Protein AF-A0A2N1XUG9-F1 (afdb_monomer)

Foldseek 3Di:
DDPVVVVVVVVVVVCVVCVVVVVVVVVVVCVVCVVVVVVLQPDFPDWDQDPNDTDTDGRPVVVVVVVVVVVVVPDDVVVVVVCVVPVVVVVD

Mean predicted aligned error: 8.3 Å

Secondary structure (DSSP, 8-state):
--THHHHHHHHHHHHHHHHHHHHHHHHHHHHH-HHHHHHHHH-EEEEEEETTEEEEEEHHHHHHHHHHHHHHHTS-HHHHHHHHH-GGGG--

pLDDT: mean 87.68, std 8.54, range [51.25, 97.0]

Sequence (92 aa):
MIPAKHWVEALTHTIHRHFIWIIITSYFIAALLPGFGIWIREVELGSIVLFQNKIAIFFPPLMLSLLLFNAGLGVKTKELTQLAHKPLVLLT

Radius of gyration: 19.68 Å; Cα contacts (8 Å, |Δi|>4): 37; chains: 1; bounding box: 44×45×47 Å

Solvent-accessible surface area (backbone atoms only — not comparable to full-atom values): 5455 Å² total; per-residue (Å²): 137,65,76,68,57,60,55,54,52,53,49,51,52,51,48,65,76,40,43,68,61,52,51,54,50,49,53,52,50,41,70,77,39,50,67,60,58,53,52,49,58,68,39,67,81,48,70,48,79,53,96,91,40,77,47,74,40,36,44,56,66,51,54,50,50,52,51,51,49,54,52,57,70,69,52,56,64,68,59,56,55,50,41,73,76,42,60,67,70,79,80,112

Structure (mmCIF, N/CA/C/O backbone):
data_AF-A0A2N1XUG9-F1
#
_entry.id   AF-A0A2N1XUG9-F1
#
loop_
_atom_site.group_PDB
_atom_site.id
_atom_site.type_symbol
_atom_site.label_atom_id
_atom_site.label_alt_id
_atom_site.label_comp_id
_atom_site.label_asym_id
_atom_site.label_entity_id
_atom_site.label_seq_id
_atom_site.pdbx_PDB_ins_code
_atom_site.Cartn_x
_atom_site.Cartn_y
_atom_site.Cartn_z
_atom_site.occupancy
_atom_site.B_iso_or_equiv
_atom_site.auth_seq_id
_atom_site.auth_comp_id
_atom_site.auth_asym_id
_atom_site.auth_atom_id
_atom_site.pdbx_PDB_model_num
ATOM 1 N N . MET A 1 1 ? 25.943 -17.643 -1.906 1.00 51.25 1 MET A N 1
ATOM 2 C CA . MET A 1 1 ? 24.792 -17.592 -2.837 1.00 51.25 1 MET A CA 1
ATOM 3 C C . MET A 1 1 ? 23.587 -18.139 -2.076 1.00 51.25 1 MET A C 1
ATOM 5 O O . MET A 1 1 ? 23.649 -19.285 -1.662 1.00 51.25 1 MET A O 1
ATOM 9 N N . ILE A 1 2 ? 22.603 -17.302 -1.720 1.00 58.09 2 ILE A N 1
ATOM 10 C CA . ILE A 1 2 ? 21.610 -17.616 -0.669 1.00 58.09 2 ILE A CA 1
ATOM 11 C C . ILE A 1 2 ? 20.319 -18.151 -1.316 1.00 58.09 2 ILE A C 1
ATOM 13 O O . ILE A 1 2 ? 19.737 -17.430 -2.128 1.00 58.09 2 ILE A O 1
ATOM 17 N N . PRO A 1 3 ? 19.833 -19.355 -0.956 1.00 61.69 3 PRO A N 1
ATOM 18 C CA . PRO A 1 3 ? 18.662 -19.987 -1.582 1.00 61.69 3 PRO A CA 1
ATOM 19 C C . PRO A 1 3 ? 17.384 -19.138 -1.499 1.00 61.69 3 PRO A C 1
ATOM 21 O O . PRO A 1 3 ? 16.539 -19.215 -2.384 1.00 61.69 3 PRO A O 1
ATOM 24 N N . ALA A 1 4 ? 17.266 -18.264 -0.494 1.00 68.62 4 ALA A N 1
ATOM 25 C CA . ALA A 1 4 ? 16.142 -17.340 -0.335 1.00 68.62 4 ALA A CA 1
ATOM 26 C C . ALA A 1 4 ? 15.977 -16.353 -1.507 1.00 68.62 4 ALA A C 1
ATOM 28 O O . ALA A 1 4 ? 14.857 -15.943 -1.806 1.00 68.62 4 ALA A O 1
ATOM 29 N N . LYS A 1 5 ? 17.067 -15.992 -2.201 1.00 74.44 5 LYS A N 1
ATOM 30 C CA . LYS A 1 5 ? 17.029 -14.986 -3.272 1.00 74.44 5 LYS A CA 1
ATOM 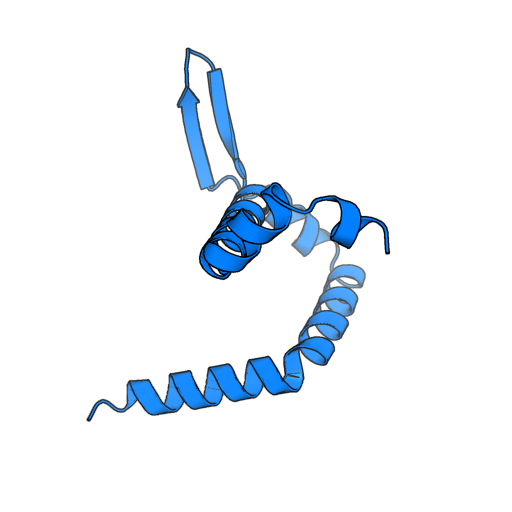31 C C . LYS A 1 5 ? 16.167 -15.442 -4.458 1.00 74.44 5 LYS A C 1
ATOM 33 O O . LYS A 1 5 ? 15.362 -14.666 -4.957 1.00 74.44 5 LYS A O 1
ATOM 38 N N . HIS A 1 6 ? 16.269 -16.716 -4.845 1.00 78.25 6 HIS A N 1
ATOM 39 C CA . HIS A 1 6 ? 15.512 -17.260 -5.979 1.00 78.25 6 HIS A CA 1
ATOM 40 C C . HIS A 1 6 ? 14.010 -17.371 -5.700 1.00 78.25 6 HIS A C 1
ATOM 42 O O . HIS A 1 6 ? 13.205 -17.120 -6.593 1.00 78.25 6 HIS A O 1
ATOM 48 N N . TRP A 1 7 ? 13.613 -17.684 -4.462 1.00 85.38 7 TRP A N 1
ATOM 49 C CA . TRP A 1 7 ? 12.196 -17.759 -4.094 1.00 85.38 7 TRP A CA 1
ATOM 50 C C . TRP A 1 7 ? 11.529 -16.385 -4.088 1.00 85.38 7 TRP A C 1
ATOM 52 O O . TRP A 1 7 ? 10.413 -16.252 -4.582 1.00 85.38 7 TRP 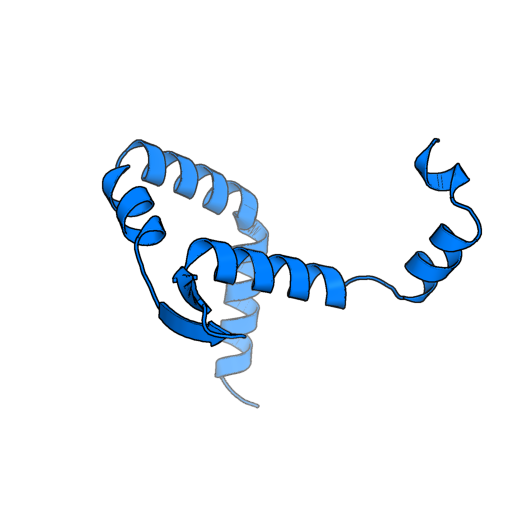A O 1
ATOM 62 N N . VAL A 1 8 ? 12.219 -15.351 -3.594 1.0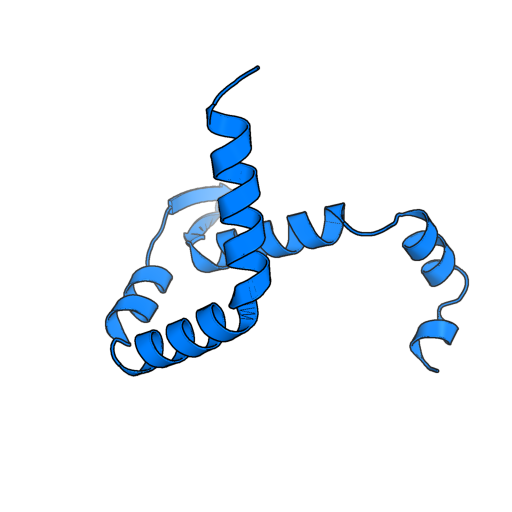0 89.44 8 VAL A N 1
ATOM 63 C CA . VAL A 1 8 ? 11.699 -13.974 -3.603 1.00 89.44 8 VAL A CA 1
ATOM 64 C C . VAL A 1 8 ? 11.559 -13.446 -5.032 1.00 89.44 8 VAL A C 1
ATOM 66 O O . VAL A 1 8 ? 10.543 -12.832 -5.358 1.00 89.44 8 VAL A O 1
ATOM 69 N N . GLU A 1 9 ? 12.538 -13.717 -5.898 1.00 87.50 9 GLU A N 1
ATOM 70 C CA . GLU A 1 9 ? 12.493 -13.334 -7.315 1.00 87.50 9 GLU A CA 1
ATOM 71 C C . GLU A 1 9 ? 11.337 -14.037 -8.046 1.00 87.50 9 GLU A C 1
ATOM 73 O O . GLU A 1 9 ? 10.530 -13.378 -8.706 1.00 87.50 9 GLU A O 1
ATOM 78 N N . ALA A 1 10 ? 11.192 -15.354 -7.867 1.00 87.50 10 ALA A N 1
ATOM 79 C CA . ALA A 1 10 ? 10.112 -16.130 -8.476 1.00 87.50 10 ALA A CA 1
ATOM 80 C C . ALA A 1 10 ? 8.721 -15.693 -7.983 1.00 87.50 10 ALA A C 1
ATOM 82 O O . ALA A 1 10 ? 7.780 -15.573 -8.776 1.00 87.50 10 ALA A O 1
ATOM 83 N N . LEU A 1 11 ? 8.589 -15.418 -6.684 1.00 90.31 11 LEU A N 1
ATOM 84 C CA . LEU A 1 11 ? 7.339 -14.973 -6.072 1.00 90.31 11 LEU A CA 1
ATOM 85 C C . LEU A 1 11 ? 6.962 -13.567 -6.548 1.00 90.31 11 LEU A C 1
ATOM 87 O O . LEU A 1 11 ? 5.836 -13.357 -6.995 1.00 90.31 11 LEU A O 1
ATOM 91 N N . THR A 1 12 ? 7.919 -12.636 -6.567 1.00 91.19 12 THR A N 1
ATOM 92 C CA . THR A 1 12 ? 7.721 -11.283 -7.115 1.00 91.19 12 THR A CA 1
ATOM 93 C C . THR A 1 12 ? 7.288 -11.336 -8.577 1.00 91.19 12 THR A C 1
ATOM 95 O O . THR A 1 12 ? 6.306 -10.696 -8.951 1.00 91.19 12 THR A O 1
ATOM 98 N N . HIS A 1 13 ? 7.967 -12.140 -9.401 1.00 90.94 13 HIS A N 1
AT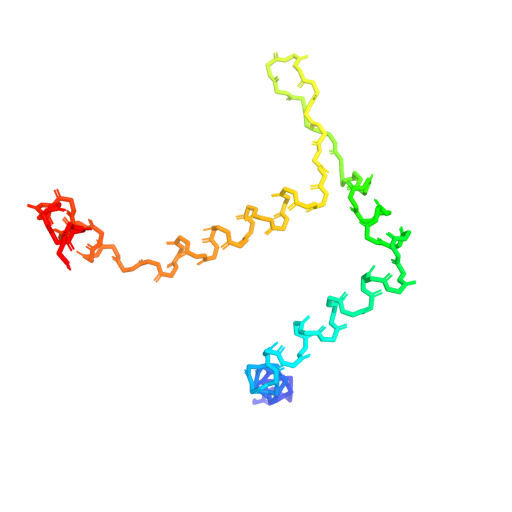OM 99 C CA . HIS A 1 13 ? 7.625 -12.295 -10.814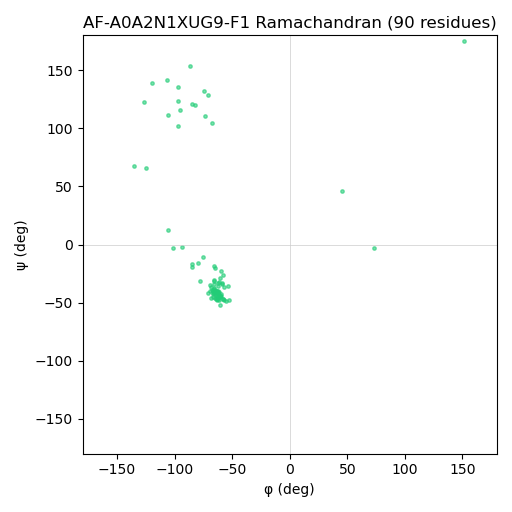 1.00 90.94 13 HIS A CA 1
ATOM 100 C C . HIS A 1 13 ? 6.212 -12.868 -11.003 1.00 90.94 13 HIS A C 1
ATOM 102 O O . HIS A 1 13 ? 5.449 -12.404 -11.851 1.00 90.94 13 HIS A O 1
ATOM 108 N N . THR A 1 14 ? 5.828 -13.846 -10.180 1.00 91.62 14 THR A N 1
ATOM 109 C CA . THR A 1 14 ? 4.497 -14.466 -10.234 1.00 91.62 14 THR A CA 1
ATOM 110 C C . THR A 1 14 ? 3.397 -13.489 -9.832 1.00 91.62 14 THR A C 1
ATOM 112 O O . THR A 1 14 ? 2.388 -13.399 -10.537 1.00 91.62 14 THR A O 1
ATOM 115 N N . ILE A 1 15 ? 3.603 -12.736 -8.746 1.00 93.19 15 ILE A N 1
ATOM 116 C CA . ILE A 1 15 ? 2.671 -11.699 -8.286 1.00 93.19 15 ILE A CA 1
ATOM 117 C C . ILE A 1 15 ? 2.528 -10.618 -9.352 1.00 93.19 15 ILE A C 1
ATOM 119 O O . ILE A 1 15 ? 1.407 -10.265 -9.699 1.00 93.19 15 ILE A O 1
ATOM 123 N N . HIS A 1 16 ? 3.638 -10.128 -9.909 1.00 92.12 16 HIS A N 1
ATOM 124 C CA . HIS A 1 16 ? 3.602 -9.079 -10.926 1.00 92.12 16 HIS A CA 1
ATOM 125 C C . HIS A 1 16 ? 2.859 -9.542 -12.187 1.00 92.12 16 HIS A C 1
ATOM 127 O O . HIS A 1 16 ? 2.011 -8.820 -12.708 1.00 92.12 16 HIS A O 1
ATOM 133 N N . ARG A 1 17 ? 3.092 -10.786 -12.630 1.00 93.94 17 ARG A N 1
ATOM 134 C CA . ARG A 1 17 ? 2.414 -11.367 -13.799 1.00 93.94 17 ARG A CA 1
ATOM 135 C C . ARG A 1 17 ? 0.906 -11.558 -13.600 1.00 93.94 17 ARG A C 1
ATOM 137 O O . ARG A 1 17 ? 0.155 -11.411 -14.559 1.00 93.94 17 ARG A O 1
ATOM 144 N N . HIS A 1 18 ? 0.457 -11.880 -12.387 1.00 95.44 18 HIS A N 1
ATOM 145 C CA . HIS A 1 18 ? -0.959 -12.139 -12.084 1.00 95.44 18 HIS A CA 1
ATOM 146 C C . HIS A 1 18 ? -1.634 -11.001 -11.312 1.00 95.44 18 HIS A C 1
ATOM 148 O O . HIS A 1 18 ? -2.745 -11.177 -10.819 1.00 95.44 18 HIS A O 1
ATOM 154 N N . PHE A 1 19 ? -0.997 -9.832 -11.219 1.00 93.31 19 PHE A N 1
ATOM 155 C CA . PHE A 1 19 ? -1.415 -8.740 -10.341 1.00 93.31 19 PHE A CA 1
ATOM 156 C C . PHE A 1 19 ? -2.884 -8.347 -10.533 1.00 93.31 19 PHE A C 1
ATOM 158 O O . PHE A 1 19 ? -3.648 -8.293 -9.572 1.00 93.31 19 PHE A O 1
ATOM 165 N N . ILE A 1 20 ? -3.307 -8.162 -11.786 1.00 95.44 20 ILE A N 1
ATOM 166 C CA . ILE A 1 20 ? -4.689 -7.797 -12.116 1.00 95.44 20 ILE A CA 1
ATOM 167 C C . ILE A 1 20 ? -5.678 -8.898 -11.711 1.00 95.44 20 ILE A C 1
ATOM 169 O O . ILE A 1 20 ? -6.706 -8.606 -11.106 1.00 95.44 20 ILE A O 1
ATOM 173 N N . TRP A 1 21 ? -5.358 -10.166 -11.975 1.00 96.31 21 TRP A N 1
ATOM 174 C CA . TRP A 1 21 ? -6.212 -11.296 -11.595 1.00 96.31 21 TRP A CA 1
ATOM 175 C C . TRP A 1 21 ? -6.333 -11.456 -10.079 1.00 96.31 21 TRP A C 1
ATOM 177 O O . TRP A 1 21 ? -7.424 -11.732 -9.574 1.00 96.31 21 TRP A O 1
ATOM 187 N N . ILE A 1 22 ? -5.239 -11.231 -9.351 1.00 95.44 2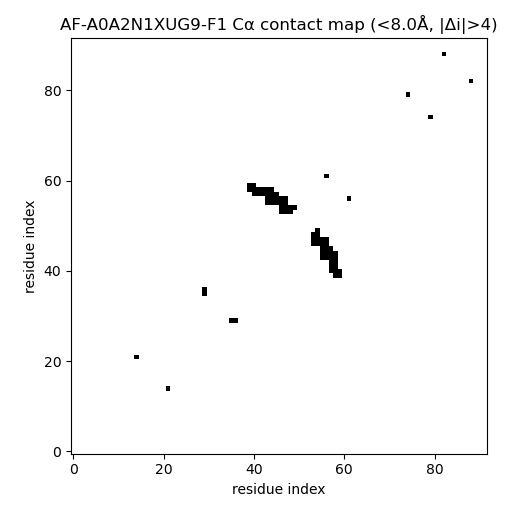2 ILE A N 1
ATOM 188 C CA . ILE A 1 22 ? -5.229 -11.220 -7.885 1.00 95.44 22 ILE A CA 1
ATOM 189 C C . ILE A 1 22 ? -6.151 -10.110 -7.367 1.00 95.44 22 ILE A C 1
ATOM 191 O O . ILE A 1 22 ? -6.973 -10.369 -6.489 1.00 95.44 22 ILE A O 1
ATOM 195 N N . ILE A 1 23 ? -6.070 -8.901 -7.936 1.00 94.94 23 ILE A N 1
ATOM 196 C CA . ILE A 1 23 ? -6.944 -7.781 -7.558 1.00 94.94 23 ILE A CA 1
ATOM 197 C C . ILE A 1 23 ? -8.411 -8.131 -7.802 1.00 94.94 23 ILE A C 1
ATOM 199 O O . ILE A 1 23 ? -9.215 -8.018 -6.881 1.00 94.94 23 ILE A O 1
ATOM 203 N N . ILE A 1 24 ? -8.758 -8.584 -9.008 1.00 97.00 24 ILE A N 1
ATOM 204 C CA . ILE A 1 24 ? -10.140 -8.939 -9.361 1.00 97.00 24 ILE A CA 1
ATOM 205 C C . ILE A 1 24 ? -10.688 -9.974 -8.376 1.00 97.00 24 ILE A C 1
ATOM 207 O O . ILE A 1 24 ? -11.764 -9.790 -7.809 1.00 97.00 24 ILE A O 1
ATOM 211 N N . THR A 1 25 ? -9.919 -11.030 -8.115 1.00 95.50 25 THR A N 1
ATOM 212 C CA . THR A 1 25 ? -10.317 -12.093 -7.185 1.00 95.50 25 THR A CA 1
ATOM 213 C C . THR A 1 25 ? -10.495 -11.558 -5.763 1.00 95.50 25 THR A C 1
ATOM 215 O O . THR A 1 25 ? -11.462 -11.913 -5.097 1.00 95.50 25 THR A O 1
ATOM 218 N N . SER A 1 26 ? -9.618 -10.657 -5.311 1.00 92.56 26 SER A N 1
ATOM 219 C CA . SER A 1 26 ? -9.739 -10.000 -4.005 1.00 92.56 26 SER A CA 1
ATOM 220 C C . SER A 1 26 ? -11.044 -9.204 -3.876 1.00 92.56 26 SER A C 1
ATOM 222 O O . SER A 1 26 ? -11.736 -9.322 -2.867 1.00 92.56 26 SER A O 1
ATOM 224 N N . TYR A 1 27 ? -11.444 -8.466 -4.919 1.00 92.75 27 TYR A N 1
ATOM 225 C CA . TYR A 1 27 ? -12.729 -7.756 -4.938 1.00 92.75 27 TYR A CA 1
ATOM 226 C C . TYR A 1 27 ? -13.925 -8.711 -4.880 1.00 92.75 27 TYR A C 1
ATOM 228 O O . TYR A 1 27 ? -14.869 -8.460 -4.131 1.00 92.75 27 TYR A O 1
ATOM 236 N N . PHE A 1 28 ? -13.879 -9.8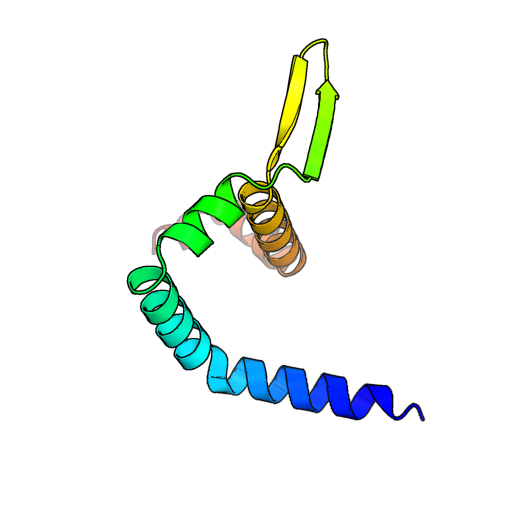27 -5.616 1.00 96.06 28 PHE A N 1
ATOM 237 C CA . PHE A 1 28 ? -14.916 -10.859 -5.522 1.00 96.06 28 PHE A CA 1
ATOM 238 C C . PHE A 1 28 ? -14.999 -11.455 -4.114 1.00 96.06 28 PHE A C 1
ATOM 240 O O . PHE A 1 28 ? -16.092 -11.570 -3.564 1.00 96.06 28 PHE A O 1
ATOM 247 N N . ILE A 1 29 ? -13.861 -11.780 -3.496 1.00 94.00 29 ILE A N 1
ATOM 248 C CA . ILE A 1 29 ? -13.816 -12.288 -2.119 1.00 94.00 29 ILE A CA 1
ATOM 249 C C . ILE A 1 29 ? -14.396 -11.256 -1.146 1.00 94.00 29 ILE A C 1
ATOM 251 O O . ILE A 1 29 ? -15.201 -11.621 -0.295 1.00 94.00 29 ILE A O 1
ATOM 255 N N . ALA A 1 30 ? -14.046 -9.975 -1.289 1.00 90.81 30 ALA A N 1
ATOM 256 C CA . ALA A 1 30 ? -14.576 -8.907 -0.444 1.00 90.81 30 ALA A CA 1
ATOM 257 C C . ALA A 1 30 ? -16.101 -8.745 -0.583 1.00 90.81 30 ALA A C 1
ATOM 259 O O . ALA A 1 30 ? -16.777 -8.479 0.409 1.00 90.81 30 ALA A O 1
ATOM 260 N N . ALA A 1 31 ? -16.650 -8.950 -1.785 1.00 93.06 31 ALA A N 1
ATOM 261 C CA . ALA A 1 31 ? -18.093 -8.939 -2.014 1.00 93.06 31 ALA A CA 1
ATOM 262 C C . ALA A 1 31 ? -18.804 -10.136 -1.356 1.00 93.06 31 ALA A C 1
ATOM 264 O O . ALA A 1 31 ? -19.908 -9.983 -0.836 1.00 93.06 31 ALA A O 1
ATOM 265 N N . LEU A 1 32 ? -18.172 -11.316 -1.353 1.00 96.25 32 LEU A N 1
ATOM 266 C CA . LEU A 1 32 ? -18.715 -12.528 -0.727 1.00 96.25 32 LEU A CA 1
ATOM 267 C C . LEU A 1 32 ? -18.555 -12.535 0.802 1.00 96.25 32 LEU A C 1
ATOM 269 O O . LEU A 1 32 ? -19.389 -13.099 1.507 1.00 96.25 32 LEU A O 1
ATOM 273 N N . LEU A 1 33 ? -17.492 -11.914 1.318 1.00 94.44 33 LEU A N 1
ATOM 274 C CA . LEU A 1 33 ? -17.128 -11.877 2.737 1.00 94.44 33 LEU A CA 1
ATOM 275 C C . LEU A 1 33 ? -16.982 -10.426 3.232 1.00 94.44 33 LEU A C 1
ATOM 277 O O . LEU A 1 33 ? -15.889 -10.013 3.638 1.00 94.44 33 LEU A O 1
ATOM 281 N N . PRO A 1 34 ? -18.073 -9.639 3.264 1.00 89.06 34 PRO A N 1
ATOM 282 C CA . PRO A 1 34 ? -18.006 -8.226 3.637 1.00 89.06 34 PRO A CA 1
ATOM 283 C C . PRO A 1 34 ? -17.512 -8.025 5.075 1.00 89.06 34 PRO A C 1
ATOM 285 O O . PRO A 1 34 ? -16.781 -7.076 5.355 1.00 89.06 34 PRO A O 1
ATOM 288 N N . GLY A 1 35 ? -17.847 -8.950 5.983 1.00 91.94 35 GLY A N 1
ATOM 289 C CA . GLY A 1 35 ? -17.429 -8.893 7.385 1.00 91.94 35 GLY A CA 1
ATOM 290 C C . GLY A 1 35 ? -15.909 -8.881 7.565 1.00 91.94 35 GLY A C 1
ATOM 291 O O . GLY A 1 35 ? -15.411 -8.189 8.446 1.00 91.94 35 GLY A O 1
ATOM 292 N N . PHE A 1 36 ? -15.160 -9.564 6.693 1.00 88.50 36 PHE A N 1
ATOM 293 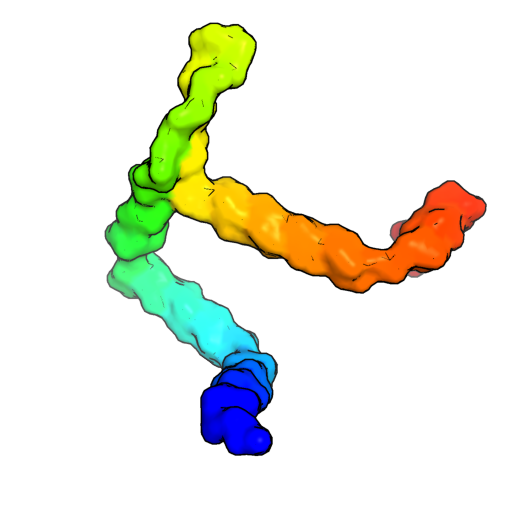C CA . PHE A 1 36 ? -13.696 -9.551 6.743 1.00 88.50 36 PHE A CA 1
ATOM 294 C C . PHE A 1 36 ? -13.127 -8.164 6.412 1.00 88.50 36 PHE A C 1
ATOM 296 O O . PHE A 1 36 ? -12.224 -7.680 7.092 1.00 88.50 36 PHE A O 1
ATOM 303 N N . GLY A 1 37 ? -13.696 -7.490 5.408 1.00 86.62 37 GLY A N 1
ATOM 304 C CA . GLY A 1 37 ? -13.297 -6.130 5.041 1.00 86.62 37 GLY A CA 1
ATOM 305 C C . GLY A 1 37 ? -13.618 -5.101 6.128 1.00 86.62 37 GLY A C 1
ATOM 306 O O . GLY A 1 37 ? -12.801 -4.222 6.404 1.00 86.62 37 GLY A O 1
ATOM 307 N N . ILE A 1 38 ? -14.777 -5.233 6.783 1.00 89.81 38 ILE A N 1
ATOM 308 C CA . ILE A 1 38 ? -15.148 -4.377 7.920 1.00 89.81 38 ILE A CA 1
ATOM 309 C C . ILE A 1 38 ? -14.231 -4.634 9.119 1.00 89.81 38 ILE A C 1
ATOM 311 O O . ILE A 1 38 ? -13.734 -3.678 9.706 1.00 89.81 38 ILE A O 1
ATOM 315 N N . TRP A 1 39 ? -13.922 -5.898 9.419 1.00 91.69 39 TRP A N 1
ATOM 316 C CA . TRP A 1 39 ? -13.009 -6.246 10.506 1.00 91.69 39 TRP A CA 1
ATOM 317 C C . TRP A 1 39 ? -11.633 -5.593 10.329 1.00 91.69 39 TRP A C 1
ATOM 319 O O . TRP A 1 39 ? -11.160 -4.926 11.243 1.00 91.69 39 TRP A O 1
ATOM 329 N N . ILE A 1 40 ? -11.031 -5.680 9.133 1.00 89.44 40 ILE A N 1
ATOM 330 C CA . ILE A 1 40 ? -9.739 -5.032 8.829 1.00 89.44 40 ILE A CA 1
ATOM 331 C C . ILE A 1 40 ? -9.790 -3.518 9.062 1.00 89.44 40 ILE A C 1
ATOM 333 O O . ILE A 1 40 ? -8.805 -2.919 9.500 1.00 89.44 40 ILE A O 1
ATOM 337 N N . ARG A 1 41 ? -10.927 -2.882 8.764 1.00 88.56 41 ARG A N 1
ATOM 338 C CA . ARG A 1 41 ? -11.096 -1.436 8.930 1.00 88.56 41 ARG A CA 1
ATOM 339 C C . ARG A 1 41 ? -11.031 -1.004 10.396 1.00 88.56 41 ARG A C 1
ATOM 341 O O . ARG A 1 41 ? -10.581 0.107 10.667 1.00 88.56 41 ARG A O 1
ATOM 348 N N . GLU A 1 42 ? -11.455 -1.870 11.305 1.00 90.69 42 GLU A N 1
ATOM 349 C CA . GLU A 1 42 ? -11.517 -1.611 12.746 1.00 90.69 42 GLU A CA 1
ATOM 350 C C . GLU A 1 42 ? -10.260 -2.072 13.497 1.00 90.69 42 GLU A C 1
ATOM 352 O O . GLU A 1 42 ? -10.143 -1.831 14.697 1.00 90.69 42 GLU A O 1
ATOM 357 N N . VAL A 1 43 ? -9.288 -2.687 12.810 1.00 92.06 43 VAL A N 1
ATOM 358 C CA . VAL A 1 43 ? -8.008 -3.065 13.421 1.00 92.06 43 VAL A CA 1
ATOM 359 C C . VAL A 1 43 ? -7.217 -1.806 13.790 1.00 92.06 43 VAL A C 1
ATOM 361 O O . VAL A 1 43 ? -6.620 -1.142 12.936 1.00 92.06 43 VAL A O 1
ATOM 364 N N . GLU A 1 44 ? -7.202 -1.499 15.086 1.00 90.56 44 GLU A N 1
ATOM 365 C CA . GLU A 1 44 ? -6.339 -0.495 15.701 1.00 90.56 44 GLU A CA 1
ATOM 366 C C . GLU A 1 44 ? -4.971 -1.118 16.020 1.00 90.56 44 GLU A C 1
ATOM 368 O O . GLU A 1 44 ? -4.866 -2.092 16.764 1.00 90.56 44 GLU A O 1
ATOM 373 N N . LEU A 1 45 ? -3.906 -0.555 15.447 1.00 89.50 45 LEU A N 1
ATOM 374 C CA . LEU A 1 45 ? -2.523 -0.975 15.703 1.00 89.50 45 LEU A CA 1
ATOM 375 C C . LEU A 1 45 ? -1.931 -0.311 16.954 1.00 89.50 45 LEU A C 1
ATOM 377 O O . LEU A 1 45 ? -0.908 -0.752 17.474 1.00 89.50 45 LEU A O 1
ATOM 381 N N . GLY A 1 46 ? -2.566 0.759 17.423 1.00 88.56 46 GLY A N 1
ATOM 382 C CA . GLY A 1 46 ? -2.204 1.492 18.624 1.00 88.56 46 GLY A CA 1
ATOM 383 C C . GLY A 1 46 ? -2.601 2.958 18.523 1.00 88.56 46 GLY A C 1
ATOM 384 O O . GLY A 1 46 ? -3.030 3.433 17.474 1.00 88.56 46 GLY A O 1
ATOM 385 N N . SER A 1 47 ? -2.406 3.698 19.609 1.00 87.88 47 SER A N 1
ATOM 386 C CA . SER A 1 47 ? -2.700 5.129 19.669 1.00 87.88 47 SER A CA 1
ATOM 387 C C . SER A 1 47 ? -1.443 5.928 19.992 1.00 87.88 47 SER A C 1
ATOM 389 O O . SER A 1 47 ? -0.683 5.540 20.881 1.00 87.88 47 SER A O 1
ATOM 391 N N . ILE A 1 48 ? -1.258 7.071 19.337 1.00 88.75 48 ILE A N 1
ATOM 392 C CA . ILE A 1 48 ? -0.225 8.054 19.682 1.00 88.75 48 ILE A CA 1
ATOM 393 C C . ILE A 1 48 ? -0.870 9.270 20.345 1.00 88.75 48 ILE A C 1
ATOM 395 O O . ILE A 1 48 ? -1.952 9.700 19.951 1.00 88.75 48 ILE A O 1
ATOM 399 N N . VAL A 1 49 ? -0.220 9.834 21.362 1.00 87.44 49 VAL A N 1
ATOM 400 C CA . VAL A 1 49 ? -0.653 11.097 21.973 1.00 87.44 49 VAL A CA 1
ATOM 401 C C . VAL A 1 49 ? 0.127 12.227 21.315 1.00 87.44 49 VAL A C 1
ATOM 403 O O . VAL A 1 49 ? 1.348 12.291 21.449 1.00 87.44 49 VAL A O 1
ATOM 406 N N . LEU A 1 50 ? -0.566 13.119 20.613 1.00 88.06 50 LEU A N 1
ATOM 407 C CA . LEU A 1 50 ? 0.020 14.277 19.946 1.00 88.06 50 LEU A CA 1
ATOM 408 C C . LEU A 1 50 ? -0.709 15.547 20.396 1.00 88.06 50 LEU A C 1
ATOM 410 O O . LEU A 1 50 ? -1.924 15.634 20.255 1.00 88.06 50 LEU A O 1
ATOM 414 N N . PHE A 1 51 ? 0.020 16.521 20.955 1.00 81.12 51 PHE A N 1
ATOM 415 C CA . PHE A 1 51 ? -0.535 17.797 21.444 1.00 81.12 51 PHE A CA 1
ATOM 416 C C . PHE A 1 51 ? -1.819 17.637 22.284 1.00 81.12 51 PHE A C 1
ATOM 418 O O . PHE A 1 51 ? -2.791 18.352 22.081 1.00 81.12 51 PHE A O 1
ATOM 425 N N . GLN A 1 52 ? -1.814 16.686 23.227 1.00 82.62 52 GLN A N 1
ATOM 426 C CA . GLN A 1 52 ? -2.945 16.319 24.103 1.00 82.62 52 GLN A CA 1
ATOM 427 C C . GLN A 1 52 ? -4.105 15.548 23.439 1.00 82.62 52 GLN A C 1
ATOM 429 O O . GLN A 1 52 ? -4.985 15.072 24.154 1.00 82.62 52 GLN A O 1
ATOM 434 N N . ASN A 1 53 ? -4.070 15.303 22.126 1.00 82.94 53 ASN A N 1
ATOM 435 C CA . ASN A 1 53 ? -5.039 14.448 21.439 1.00 82.94 53 ASN A CA 1
ATOM 436 C C . ASN A 1 53 ? -4.503 13.026 21.242 1.00 82.94 53 ASN A C 1
ATOM 438 O O . ASN A 1 53 ? -3.366 12.822 20.818 1.00 82.94 53 ASN A O 1
ATOM 442 N N . LYS A 1 54 ? -5.346 12.023 21.507 1.00 84.75 54 LYS A N 1
ATOM 443 C CA . LYS A 1 54 ? -5.075 10.630 21.132 1.00 84.75 54 LYS A CA 1
ATOM 444 C C . LYS A 1 54 ? -5.468 10.417 19.674 1.00 84.75 54 LYS A C 1
ATOM 446 O O . LYS A 1 54 ? -6.630 10.586 19.319 1.00 84.75 54 LYS A O 1
ATOM 451 N N . ILE A 1 55 ? -4.506 10.033 18.848 1.00 88.56 55 ILE A N 1
ATOM 452 C CA . ILE A 1 55 ? -4.719 9.649 17.455 1.00 88.56 55 ILE A CA 1
ATOM 453 C C . ILE A 1 55 ? -4.583 8.130 17.388 1.00 88.56 55 ILE A C 1
ATOM 455 O O . ILE A 1 55 ? -3.493 7.595 17.592 1.00 88.56 55 ILE A O 1
ATOM 459 N N . ALA A 1 56 ? -5.692 7.440 17.131 1.00 88.75 56 ALA A N 1
ATOM 460 C CA . ALA A 1 56 ? -5.692 6.004 16.876 1.00 88.75 56 ALA A CA 1
ATOM 461 C C . ALA A 1 56 ? -5.152 5.721 15.467 1.00 88.75 56 ALA A C 1
ATOM 463 O O . ALA A 1 56 ? -5.553 6.354 14.485 1.00 88.75 56 ALA A O 1
ATOM 464 N N . ILE A 1 57 ? -4.225 4.774 15.371 1.00 90.50 57 ILE A N 1
ATOM 465 C CA . ILE A 1 57 ? -3.613 4.327 14.124 1.00 90.50 57 ILE A CA 1
ATOM 466 C C . ILE A 1 57 ? -4.360 3.078 13.673 1.00 90.50 57 ILE A C 1
ATOM 468 O O . ILE A 1 57 ? -4.141 1.980 14.182 1.00 90.50 57 ILE A O 1
ATOM 472 N N . PHE A 1 58 ? -5.236 3.256 12.692 1.00 93.12 58 PHE A N 1
ATOM 473 C CA . PHE A 1 58 ? -5.941 2.150 12.055 1.00 93.12 58 PHE A CA 1
ATOM 474 C C . PHE A 1 58 ? -5.125 1.549 10.911 1.00 93.12 58 PHE A C 1
ATOM 476 O O . PHE A 1 58 ? -4.326 2.230 10.257 1.00 93.12 58 PHE A O 1
ATOM 483 N N . PHE A 1 59 ? -5.372 0.271 10.635 1.00 92.50 59 PHE A N 1
ATOM 484 C CA . PHE A 1 59 ? -4.688 -0.473 9.581 1.00 92.50 59 PHE A CA 1
ATOM 485 C C . PHE A 1 59 ? -4.837 0.154 8.176 1.00 92.50 59 PHE A C 1
ATOM 487 O O . PHE A 1 59 ? -3.812 0.338 7.513 1.00 92.50 59 PHE A O 1
ATOM 494 N N . PRO A 1 60 ? -6.034 0.574 7.700 1.00 93.19 60 PRO A N 1
ATOM 495 C CA . PRO A 1 60 ? -6.166 1.090 6.333 1.00 93.19 60 PRO A CA 1
ATOM 496 C C . PRO A 1 60 ? -5.399 2.401 6.063 1.00 93.19 60 PRO A C 1
ATOM 498 O O . PRO A 1 60 ? -4.687 2.460 5.058 1.00 93.19 60 PRO A O 1
ATOM 501 N N . PRO A 1 61 ? -5.457 3.442 6.924 1.00 92.50 61 PRO A N 1
ATOM 502 C CA . PRO A 1 61 ? -4.622 4.634 6.761 1.00 92.50 61 PRO A CA 1
ATOM 503 C C . PRO A 1 61 ? -3.119 4.336 6.769 1.00 92.50 61 PRO A C 1
ATOM 505 O O . PRO A 1 61 ? -2.368 5.000 6.058 1.00 92.50 61 PRO A O 1
ATOM 508 N N . LEU A 1 62 ? -2.676 3.331 7.534 1.00 93.19 62 LEU A N 1
ATOM 509 C CA . LEU A 1 62 ? -1.276 2.908 7.561 1.00 93.19 62 LEU A CA 1
ATOM 510 C C . LEU A 1 62 ? -0.863 2.205 6.258 1.00 93.19 62 LEU A C 1
ATOM 512 O O . LEU A 1 62 ? 0.198 2.491 5.711 1.00 93.19 62 LEU A O 1
ATOM 516 N N . MET A 1 63 ? -1.710 1.335 5.706 1.00 93.50 63 MET A N 1
ATOM 517 C CA . MET A 1 63 ? -1.470 0.766 4.374 1.00 93.50 63 MET A CA 1
ATOM 518 C C . MET A 1 63 ? -1.393 1.863 3.309 1.00 93.50 63 MET A C 1
ATOM 520 O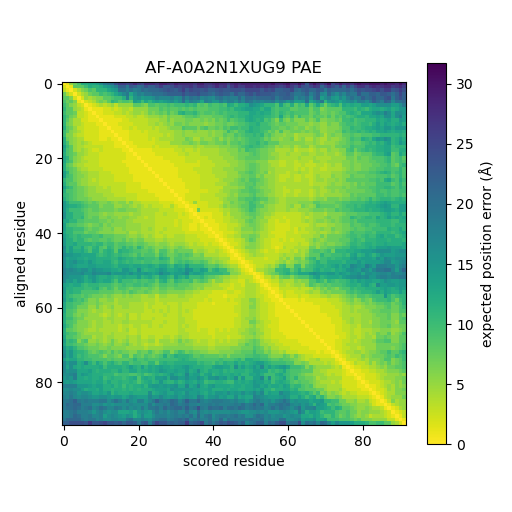 O . MET A 1 63 ? -0.493 1.850 2.470 1.00 93.50 63 MET A O 1
ATOM 524 N N . LEU A 1 64 ? -2.315 2.828 3.356 1.00 94.88 64 LEU A N 1
ATOM 525 C CA . LEU A 1 64 ? -2.336 3.953 2.428 1.00 94.88 64 LEU A CA 1
ATOM 526 C C . LEU A 1 64 ? -1.072 4.810 2.553 1.00 94.88 64 LEU A C 1
ATOM 528 O O . LEU A 1 64 ? -0.480 5.160 1.535 1.00 94.88 64 LEU A O 1
ATOM 532 N N . SER A 1 65 ? -0.630 5.126 3.773 1.00 94.44 65 SER A N 1
ATOM 533 C CA . SER A 1 65 ? 0.588 5.913 3.977 1.00 94.44 65 SER A CA 1
ATOM 534 C C . SER A 1 65 ? 1.824 5.182 3.454 1.00 94.44 65 SER A C 1
ATOM 536 O O . SER A 1 65 ? 2.648 5.808 2.794 1.00 94.44 65 SER A O 1
ATOM 538 N N . LEU A 1 66 ? 1.920 3.862 3.644 1.00 95.31 66 LEU A N 1
ATOM 539 C CA . LEU A 1 66 ? 2.991 3.040 3.075 1.00 95.31 66 LEU A CA 1
ATOM 540 C C . LEU A 1 66 ? 2.951 3.009 1.541 1.00 95.31 66 LEU A C 1
ATOM 542 O O . LEU A 1 66 ? 4.001 3.108 0.906 1.00 95.31 66 LEU A O 1
ATOM 546 N N . LEU A 1 67 ? 1.763 2.911 0.936 1.00 94.88 67 LEU A N 1
ATOM 547 C CA . LEU A 1 67 ? 1.603 2.973 -0.520 1.00 94.88 67 LEU A CA 1
ATOM 548 C C . LEU A 1 67 ? 2.029 4.333 -1.076 1.00 94.88 67 LEU A C 1
ATOM 550 O O . LEU A 1 67 ? 2.791 4.382 -2.040 1.00 94.88 67 LEU A O 1
ATOM 554 N N . LEU A 1 68 ? 1.583 5.428 -0.456 1.00 95.50 68 LEU A N 1
ATOM 555 C CA . LEU A 1 68 ? 1.955 6.787 -0.856 1.00 95.50 68 LEU A CA 1
ATOM 556 C C . LEU A 1 68 ? 3.441 7.060 -0.630 1.00 95.50 68 LEU A C 1
ATOM 558 O O . LEU A 1 68 ? 4.075 7.707 -1.458 1.00 95.50 68 LEU A O 1
ATOM 562 N N . PHE A 1 69 ? 4.014 6.541 0.452 1.00 94.75 69 PHE A N 1
ATOM 563 C CA . PHE A 1 69 ? 5.442 6.636 0.720 1.00 94.75 69 PHE A CA 1
ATOM 564 C C . PHE A 1 69 ? 6.260 5.884 -0.337 1.00 94.75 69 PHE A C 1
ATOM 566 O O . PHE A 1 69 ? 7.189 6.453 -0.904 1.00 94.75 69 PHE A O 1
ATOM 573 N N . ASN A 1 70 ? 5.878 4.645 -0.669 1.00 92.31 70 ASN A N 1
ATOM 574 C CA . ASN A 1 70 ? 6.516 3.864 -1.733 1.00 92.31 70 ASN A CA 1
ATOM 575 C C . ASN A 1 70 ? 6.391 4.562 -3.099 1.00 92.31 70 ASN A C 1
ATOM 577 O O . ASN A 1 70 ? 7.373 4.698 -3.827 1.00 92.31 70 ASN A O 1
ATOM 581 N N . ALA A 1 71 ? 5.203 5.085 -3.415 1.00 90.06 71 ALA A N 1
ATOM 582 C CA . ALA A 1 71 ? 4.984 5.868 -4.625 1.00 90.06 71 ALA A CA 1
ATOM 583 C C . ALA A 1 71 ? 5.870 7.123 -4.651 1.00 90.06 71 ALA A C 1
ATOM 585 O O . ALA A 1 71 ? 6.503 7.391 -5.667 1.00 90.06 71 ALA A O 1
ATOM 586 N N . GLY A 1 72 ? 5.972 7.843 -3.530 1.00 89.38 72 GLY A N 1
ATOM 587 C CA . GLY A 1 72 ? 6.803 9.037 -3.381 1.00 89.38 72 GLY A CA 1
ATOM 588 C C . GLY A 1 72 ? 8.301 8.763 -3.533 1.00 89.38 72 GLY A C 1
ATOM 589 O O . GLY A 1 72 ? 8.989 9.536 -4.194 1.00 89.38 72 GLY A O 1
ATOM 590 N N . LEU A 1 73 ? 8.808 7.648 -2.994 1.00 90.56 73 LEU A N 1
ATOM 591 C CA . LEU A 1 73 ? 10.201 7.224 -3.193 1.00 90.56 73 LEU A CA 1
ATOM 592 C C . LEU A 1 73 ? 10.506 6.846 -4.650 1.00 90.56 73 LEU A C 1
ATOM 594 O O . LEU A 1 73 ? 11.633 7.029 -5.107 1.00 90.56 73 LEU A O 1
ATOM 598 N N . GLY A 1 74 ? 9.515 6.327 -5.381 1.00 86.00 74 GLY A N 1
ATOM 599 C CA . GLY A 1 74 ? 9.639 5.975 -6.797 1.00 86.00 74 GLY A CA 1
ATOM 600 C C . GLY A 1 74 ? 9.627 7.172 -7.754 1.00 86.00 74 GLY A C 1
ATOM 601 O O . GLY A 1 74 ? 9.926 7.007 -8.939 1.00 86.00 74 GLY A O 1
ATOM 602 N N . VAL A 1 75 ? 9.299 8.376 -7.272 1.00 87.12 75 VAL A N 1
ATOM 603 C CA . VAL A 1 75 ? 9.270 9.593 -8.090 1.00 87.12 75 VAL A CA 1
ATOM 604 C C . VAL A 1 75 ? 10.689 10.017 -8.456 1.00 87.12 75 VAL A C 1
ATOM 606 O O . VAL A 1 75 ? 11.550 10.222 -7.598 1.00 87.12 75 VAL A O 1
ATOM 609 N N . LYS A 1 76 ? 10.937 10.255 -9.748 1.00 84.75 76 LYS A N 1
ATOM 610 C CA . LYS A 1 76 ? 12.202 10.851 -10.180 1.00 84.75 76 LYS A CA 1
ATOM 611 C C . LYS A 1 76 ? 12.207 12.331 -9.805 1.00 84.75 76 LYS A C 1
ATOM 613 O O . LYS A 1 76 ? 11.509 13.140 -10.410 1.00 84.75 76 LYS A O 1
ATOM 618 N N . THR A 1 77 ? 13.047 12.706 -8.845 1.00 84.12 77 THR A N 1
ATOM 619 C CA . THR A 1 77 ? 13.163 14.093 -8.354 1.00 84.12 77 THR A CA 1
ATOM 620 C C . THR A 1 77 ? 13.412 15.106 -9.475 1.00 84.12 77 THR A C 1
ATOM 622 O O . THR A 1 77 ? 12.848 16.193 -9.451 1.00 84.12 77 THR A O 1
ATOM 625 N N . LYS A 1 78 ? 14.175 14.724 -10.509 1.00 83.50 78 LYS A N 1
ATOM 626 C CA . LYS A 1 78 ? 14.409 15.542 -11.712 1.00 83.50 78 LYS A CA 1
ATOM 627 C C . LYS A 1 78 ? 13.132 15.825 -12.508 1.00 83.50 78 LYS A C 1
ATOM 629 O O . LYS A 1 78 ? 12.954 16.952 -12.959 1.00 83.50 78 LYS A O 1
ATOM 634 N N . GLU A 1 79 ? 12.259 14.830 -12.664 1.00 82.81 79 GLU A N 1
ATOM 635 C CA . GLU A 1 79 ? 10.962 14.996 -13.338 1.00 82.81 79 GLU A CA 1
ATOM 636 C C . GLU A 1 79 ? 10.055 15.906 -12.500 1.00 82.81 79 GLU A C 1
ATOM 638 O O . GLU A 1 79 ? 9.416 16.803 -13.042 1.00 82.81 79 GLU A O 1
ATOM 643 N N . LEU A 1 80 ? 10.095 15.768 -11.169 1.00 84.31 80 LEU A N 1
ATOM 644 C CA . LEU A 1 80 ? 9.350 16.624 -10.244 1.00 84.31 80 LEU A CA 1
ATOM 645 C C . LEU A 1 80 ? 9.799 18.095 -10.321 1.00 84.31 80 LEU A C 1
ATOM 647 O O . LEU A 1 80 ? 8.970 19.002 -10.396 1.00 84.31 80 LEU A O 1
ATOM 651 N N . THR A 1 81 ? 11.113 18.348 -10.361 1.00 85.19 81 THR A N 1
ATOM 652 C CA . THR A 1 81 ? 11.660 19.703 -10.528 1.00 85.19 81 THR A CA 1
ATOM 653 C C . THR A 1 81 ? 11.339 20.276 -11.908 1.00 85.19 81 THR A C 1
ATOM 655 O O . THR A 1 81 ? 10.994 21.452 -12.007 1.00 85.19 81 THR A O 1
ATOM 658 N N . GLN A 1 82 ? 11.412 19.476 -12.976 1.00 83.50 82 GLN A N 1
ATOM 659 C CA . GLN A 1 82 ? 11.048 19.923 -14.327 1.00 83.50 82 GLN A CA 1
ATOM 660 C C . GLN A 1 82 ? 9.563 20.276 -14.440 1.00 83.50 82 GLN A C 1
ATOM 662 O O . GLN A 1 82 ? 9.229 21.293 -15.049 1.00 83.50 82 GLN A O 1
ATOM 667 N N . LEU A 1 83 ? 8.690 19.489 -13.809 1.00 85.06 83 LEU A N 1
ATOM 668 C CA . LEU A 1 83 ? 7.254 19.744 -13.763 1.00 85.06 83 LEU A CA 1
ATOM 669 C C . LEU A 1 83 ? 6.932 21.054 -13.030 1.00 85.06 83 LEU A C 1
ATOM 671 O O . LEU A 1 83 ? 6.125 21.841 -13.518 1.00 85.06 83 LEU A O 1
ATOM 675 N N . ALA A 1 84 ? 7.625 21.339 -11.922 1.00 85.94 84 ALA A N 1
ATOM 676 C CA . ALA A 1 84 ? 7.488 22.608 -11.202 1.00 85.94 84 ALA A CA 1
ATOM 677 C C . ALA A 1 84 ? 7.890 23.829 -12.055 1.00 85.94 84 ALA A C 1
ATOM 679 O O . ALA A 1 84 ? 7.308 24.900 -11.910 1.00 85.94 84 ALA A O 1
ATOM 680 N N . HIS A 1 85 ? 8.854 23.670 -12.971 1.00 85.38 85 HIS A N 1
ATOM 681 C CA . HIS A 1 85 ? 9.283 24.737 -13.885 1.00 85.38 85 HIS A CA 1
ATOM 682 C C . HIS A 1 85 ? 8.418 24.844 -15.152 1.00 85.38 85 HIS A C 1
ATOM 684 O O . HIS A 1 85 ? 8.439 25.880 -15.818 1.00 85.38 85 HIS A O 1
ATOM 690 N N . LYS A 1 86 ? 7.670 23.794 -15.515 1.00 82.31 86 LYS A N 1
ATOM 691 C CA . LYS A 1 86 ? 6.796 23.756 -16.700 1.00 82.31 86 LYS A CA 1
ATOM 692 C C . LYS A 1 86 ? 5.428 23.141 -16.364 1.00 82.31 86 LYS A C 1
ATOM 694 O O . LYS A 1 86 ? 5.091 22.080 -16.892 1.00 82.31 86 LYS A O 1
ATOM 699 N N . PRO A 1 87 ? 4.599 23.819 -15.546 1.00 81.06 87 PRO A N 1
ATOM 700 C CA . PRO A 1 87 ? 3.303 23.290 -15.110 1.00 81.06 87 PRO A CA 1
ATOM 701 C C . PRO A 1 87 ? 2.304 23.110 -16.262 1.00 81.06 87 PRO A C 1
ATOM 703 O O . PRO A 1 87 ? 1.373 22.322 -16.151 1.00 81.06 87 PRO A O 1
ATOM 706 N N . LEU A 1 88 ? 2.520 23.795 -17.392 1.00 84.56 88 LEU A N 1
ATOM 707 C CA . LEU A 1 88 ? 1.704 23.674 -18.605 1.00 84.56 88 LEU A CA 1
ATOM 708 C C . LEU A 1 88 ? 1.680 22.251 -19.190 1.00 84.56 88 LEU A C 1
ATOM 710 O O . LEU A 1 88 ? 0.713 21.911 -19.857 1.00 84.56 88 LEU A O 1
ATOM 714 N N . VAL A 1 89 ? 2.681 21.411 -18.895 1.00 79.94 89 VAL A N 1
ATOM 715 C CA . VAL A 1 89 ? 2.721 19.996 -19.322 1.00 79.94 89 VAL A CA 1
ATOM 716 C C . VAL A 1 89 ? 1.611 19.162 -18.663 1.00 79.94 89 VAL A C 1
ATOM 718 O O . VAL A 1 89 ? 1.270 18.101 -19.162 1.00 79.94 89 VAL A O 1
ATOM 721 N N . LEU A 1 90 ? 1.017 19.632 -17.560 1.00 78.00 90 LEU A N 1
ATOM 722 C CA . LEU A 1 90 ? -0.115 18.957 -16.911 1.00 78.00 90 LEU A CA 1
ATOM 723 C C . LEU A 1 90 ? -1.463 19.225 -17.594 1.00 78.00 90 LEU A C 1
ATOM 725 O O . LEU A 1 90 ? -2.432 18.533 -17.295 1.00 78.00 90 LEU A O 1
ATOM 729 N N . LEU A 1 91 ? -1.545 20.249 -18.448 1.00 81.81 91 LEU A N 1
ATOM 730 C CA . LEU A 1 91 ? -2.793 20.699 -19.076 1.00 81.81 91 LEU A CA 1
ATOM 731 C C . LEU A 1 91 ? -2.950 20.229 -20.531 1.00 81.81 91 LEU A C 1
ATOM 733 O O . LEU A 1 91 ? -3.974 20.519 -21.146 1.00 81.81 91 LEU A O 1
ATOM 737 N N . THR A 1 92 ? -1.948 19.537 -21.075 1.00 53.88 92 THR A N 1
ATOM 738 C CA . THR A 1 92 ? -1.897 19.023 -22.453 1.00 53.88 92 THR A CA 1
ATOM 739 C C . THR A 1 92 ? -1.730 17.519 -22.447 1.00 53.88 92 THR A C 1
ATOM 741 O O . THR A 1 92 ? -2.491 16.843 -23.169 1.00 53.88 92 THR A O 1
#